Protein AF-A0AAW9IBI7-F1 (afdb_monomer)

Foldseek 3Di:
DVVVVVVVVVVVVVVVVVVVVDDDDDADPCLLQVLVDDDDPQVVQKDKDKDFDADDDPVDPGHFRCWIKIWIQRNPVRDIDIGTDHQQPWFAFPVGDIDGLRCLCVVPHPSRSSNRVNND

Sequence (120 aa):
TSLLLLIILSGGIYTYYLSNKVSRVDVDRNEVTDTGKEAPKEADDVITIALFGSDYSEFYDVSSAAATMILSIDTKNNKIKLCSLMRDIYLDLPDGGKMNLNYTILDGGPSSILKAINYN

Nearest PDB structures (foldseek):
  3pe5-assembly2_B  TM=8.785E-01  e=3.143E-05  [Clostridium] leptum DSM 753
  4de9-assembly1_A  TM=7.883E-01  e=1.780E-03  Bacillus subtilis
  6uf5-assembly1_A  TM=8.004E-01  e=2.440E-03  Bacillus subtilis subsp. subtilis str. 168
  3mej-assembly1_A  TM=7.841E-01  e=5.202E-03  Bacillus subtilis
  3nro-assembly3_A  TM=8.430E-01  e=1.041E-02  Listeria monocytogenes

Structure (mmCIF, N/CA/C/O backbone):
data_AF-A0AAW9IBI7-F1
#
_entry.id   AF-A0AAW9IBI7-F1
#
loop_
_atom_site.group_PDB
_atom_site.id
_atom_site.type_symbol
_atom_site.label_atom_id
_atom_site.label_alt_id
_atom_site.label_comp_id
_atom_site.label_asym_id
_atom_site.label_entity_id
_atom_site.label_seq_id
_atom_site.pdbx_PDB_ins_code
_atom_site.Cartn_x
_atom_site.Cartn_y
_atom_site.Cartn_z
_atom_site.occupancy
_atom_site.B_iso_or_equiv
_atom_site.auth_seq_id
_atom_site.auth_comp_id
_atom_site.auth_asym_id
_atom_site.auth_atom_id
_atom_site.pdbx_PDB_model_num
ATOM 1 N N . THR A 1 1 ? -26.436 25.036 21.986 1.00 73.00 1 THR A N 1
ATOM 2 C CA . THR A 1 1 ? -26.648 24.560 20.599 1.00 73.00 1 THR A CA 1
ATOM 3 C C . THR A 1 1 ? -25.812 25.329 19.584 1.00 73.00 1 THR A C 1
ATOM 5 O O . THR A 1 1 ? -25.046 24.674 18.893 1.00 73.00 1 THR A O 1
ATOM 8 N N . SER A 1 2 ? -25.830 26.670 19.530 1.00 84.31 2 SER A N 1
ATOM 9 C CA . SER A 1 2 ? -25.031 27.433 18.540 1.00 84.31 2 SER A CA 1
ATOM 10 C C . SER A 1 2 ? -23.505 27.265 18.645 1.00 84.31 2 SER A C 1
ATOM 12 O O . SER A 1 2 ? -22.839 27.188 17.620 1.00 84.31 2 SER A O 1
ATOM 14 N N . LEU A 1 3 ? -22.942 27.142 19.856 1.00 88.06 3 LEU A N 1
ATOM 15 C CA . LEU A 1 3 ? -21.495 26.922 20.035 1.00 88.06 3 LEU A CA 1
ATOM 16 C C . LEU A 1 3 ? -21.040 25.549 19.508 1.00 88.06 3 LEU A C 1
ATOM 18 O O . LEU A 1 3 ? -19.998 25.441 18.873 1.00 88.06 3 LEU A O 1
ATOM 22 N N . LEU A 1 4 ? -21.853 24.510 19.727 1.00 89.38 4 LEU A N 1
ATOM 23 C CA . LEU A 1 4 ? -21.589 23.160 19.224 1.00 89.38 4 LEU A CA 1
ATOM 24 C C . LEU A 1 4 ? -21.602 23.140 17.688 1.00 89.38 4 LEU A C 1
ATOM 26 O O . LEU A 1 4 ? -20.740 22.530 17.064 1.00 89.38 4 LEU A O 1
ATOM 30 N N . LEU A 1 5 ? -22.548 23.868 17.087 1.00 89.94 5 LEU A N 1
ATOM 31 C CA . LEU A 1 5 ? -22.668 23.995 15.638 1.00 89.94 5 LEU A CA 1
ATOM 32 C C . LEU A 1 5 ? -21.440 24.680 15.020 1.00 89.94 5 LEU A C 1
ATOM 34 O O . LEU A 1 5 ? -20.949 24.227 13.992 1.00 89.94 5 LEU A O 1
ATOM 38 N N . LEU A 1 6 ? -20.912 25.722 15.672 1.00 91.19 6 LEU A N 1
ATOM 39 C CA . LEU A 1 6 ? -19.695 26.418 15.240 1.00 9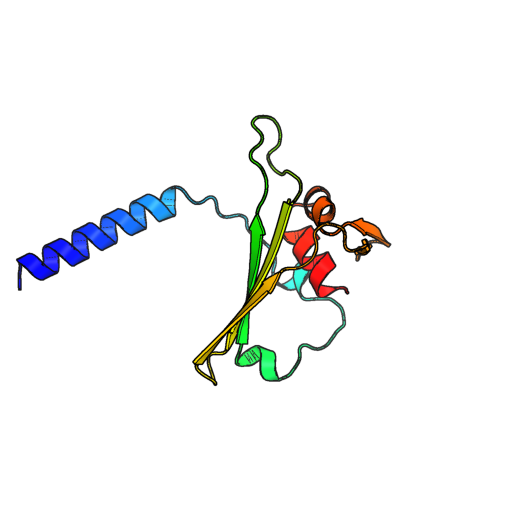1.19 6 LEU A CA 1
ATOM 40 C C . LEU A 1 6 ? -18.452 25.519 15.281 1.00 91.19 6 LEU A C 1
ATOM 42 O O . LEU A 1 6 ? -17.633 25.596 14.371 1.00 91.19 6 LEU A O 1
ATOM 46 N N . ILE A 1 7 ? -18.326 24.650 16.291 1.00 92.50 7 ILE A N 1
ATOM 47 C CA . ILE A 1 7 ? -17.207 23.697 16.403 1.00 92.50 7 ILE A CA 1
ATOM 48 C C . ILE A 1 7 ? -17.268 22.640 15.291 1.00 92.50 7 ILE A C 1
ATOM 50 O O . ILE A 1 7 ? -16.249 22.302 14.694 1.00 92.50 7 ILE A O 1
ATOM 54 N N . ILE A 1 8 ? -18.463 22.132 14.978 1.00 93.31 8 ILE A N 1
ATOM 55 C CA . ILE A 1 8 ? -18.642 21.165 13.885 1.00 93.31 8 ILE A CA 1
ATOM 56 C C . ILE A 1 8 ? -18.334 21.826 12.536 1.00 93.31 8 ILE A C 1
ATOM 58 O O . ILE A 1 8 ? -17.645 21.234 11.707 1.00 93.31 8 ILE A O 1
ATOM 62 N N . LEU A 1 9 ? -18.790 23.066 12.326 1.00 93.12 9 LEU A N 1
ATOM 63 C CA . LEU A 1 9 ? -18.512 23.818 11.101 1.00 93.12 9 LEU A CA 1
ATOM 64 C C . LEU A 1 9 ? -17.018 24.095 10.922 1.00 93.12 9 LEU A C 1
ATOM 66 O O . LEU A 1 9 ? -16.488 23.880 9.834 1.00 93.12 9 LEU A O 1
ATOM 70 N N . SER A 1 10 ? -16.329 24.543 11.976 1.00 90.69 10 SER A N 1
ATOM 71 C CA . SER A 1 10 ? -14.891 24.810 11.908 1.00 90.69 10 SER A CA 1
ATOM 72 C C . SER A 1 10 ? -14.088 23.529 11.671 1.00 90.69 10 SER A C 1
ATOM 74 O O . SER A 1 10 ? -13.176 23.535 10.845 1.00 90.69 10 SER A O 1
ATOM 76 N N . GLY A 1 11 ? -14.473 22.412 12.299 1.00 92.75 11 GLY A N 1
ATOM 77 C CA . GLY A 1 11 ? -13.897 21.093 12.027 1.00 92.75 11 GLY A CA 1
ATOM 78 C C . GLY A 1 11 ? -14.134 20.622 10.586 1.00 92.75 11 GLY A C 1
ATOM 79 O O . GLY A 1 11 ? -13.209 20.145 9.926 1.00 92.75 11 GLY A O 1
ATOM 80 N N . GLY A 1 12 ? -15.344 20.814 10.055 1.00 92.38 12 GLY A N 1
ATOM 81 C CA . GLY A 1 12 ? -15.680 20.501 8.663 1.00 92.38 12 GLY A CA 1
ATOM 82 C C . GLY A 1 12 ? -14.868 21.324 7.659 1.00 92.38 12 GLY A C 1
ATOM 83 O O . GLY A 1 12 ? -14.294 20.774 6.722 1.00 92.38 12 GLY A O 1
ATOM 84 N N . ILE A 1 13 ? -14.736 22.634 7.887 1.00 92.50 13 ILE A N 1
ATOM 8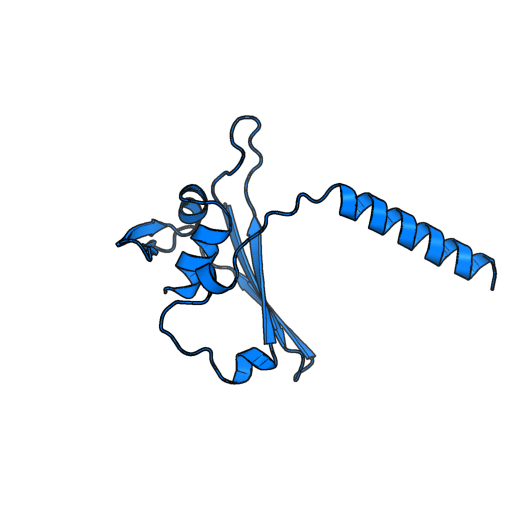5 C CA . ILE A 1 13 ? -13.913 23.515 7.044 1.00 92.50 13 ILE A CA 1
ATOM 86 C C . ILE A 1 13 ? -12.438 23.098 7.100 1.00 92.50 13 ILE A C 1
ATOM 88 O O . ILE A 1 13 ? -11.775 23.029 6.065 1.00 92.50 13 ILE A O 1
ATOM 92 N N . TYR A 1 14 ? -11.922 22.792 8.292 1.00 93.25 14 TYR A N 1
ATOM 93 C CA . TYR A 1 14 ? -10.529 22.391 8.474 1.00 93.25 14 TYR A CA 1
ATOM 94 C C . TYR A 1 14 ? -10.203 21.070 7.761 1.00 93.25 14 TYR A C 1
ATOM 96 O O . TYR A 1 14 ? -9.197 20.971 7.059 1.00 93.25 14 TYR A O 1
ATOM 104 N N . THR A 1 15 ? -11.078 20.070 7.885 1.00 91.94 15 THR A N 1
ATOM 105 C CA . THR A 1 15 ? -10.916 18.776 7.200 1.00 91.94 15 THR A CA 1
ATOM 106 C C . THR A 1 15 ? -11.029 18.906 5.681 1.00 91.94 15 THR A C 1
ATOM 108 O O . THR A 1 15 ? -10.220 18.318 4.963 1.00 91.94 15 THR A O 1
ATOM 111 N N . TYR A 1 16 ? -11.954 19.729 5.179 1.00 91.38 16 TYR A N 1
ATOM 112 C CA . TYR A 1 16 ? -12.055 20.042 3.751 1.00 91.38 16 TYR A CA 1
ATOM 113 C C . TYR A 1 16 ? -10.779 20.709 3.218 1.00 91.38 16 TYR A C 1
ATOM 115 O O . TYR A 1 16 ? -10.232 20.289 2.198 1.00 91.38 16 TYR A O 1
ATOM 123 N N . TYR A 1 17 ? -10.253 21.702 3.942 1.00 91.94 17 TYR A N 1
ATOM 124 C CA . TYR A 1 17 ? -8.997 22.364 3.591 1.00 91.94 17 TYR A CA 1
ATOM 125 C C . TYR A 1 17 ? -7.822 21.379 3.521 1.00 91.94 17 TYR A C 1
ATOM 127 O O . TYR A 1 17 ? -7.017 21.451 2.592 1.00 91.94 17 TYR A O 1
ATOM 135 N N . LEU A 1 18 ? -7.737 20.433 4.462 1.00 89.50 18 LEU A N 1
ATOM 136 C CA . LEU A 1 18 ? -6.700 19.402 4.446 1.00 89.50 18 LEU A CA 1
ATOM 137 C C . LEU A 1 18 ? -6.881 18.425 3.273 1.00 89.50 18 LEU A C 1
ATOM 139 O O . LEU A 1 18 ? -5.902 18.078 2.619 1.00 89.50 18 LEU A O 1
ATOM 143 N N . SER A 1 19 ? -8.120 18.032 2.955 1.00 87.88 19 SER A N 1
ATOM 144 C CA . SER A 1 19 ? -8.416 17.138 1.826 1.00 87.88 19 SER A CA 1
ATOM 145 C C . SER A 1 19 ? -8.000 17.729 0.478 1.00 87.88 19 SER A C 1
ATOM 147 O O . SER A 1 19 ? -7.536 16.996 -0.392 1.00 87.88 19 SER A O 1
ATOM 149 N N . ASN A 1 20 ? -8.092 19.052 0.319 1.00 88.94 20 ASN A N 1
ATOM 150 C CA . ASN A 1 20 ? -7.649 19.738 -0.897 1.00 88.94 20 ASN A CA 1
ATOM 151 C C . ASN A 1 20 ? -6.124 19.730 -1.091 1.00 88.94 20 ASN A C 1
ATOM 153 O O . ASN A 1 20 ? -5.663 19.984 -2.198 1.00 88.94 20 ASN A O 1
ATOM 157 N N . LYS A 1 21 ? -5.336 19.441 -0.047 1.00 86.88 21 LYS A N 1
ATOM 158 C CA . LYS A 1 21 ? -3.875 19.282 -0.158 1.00 86.88 21 LYS A CA 1
ATOM 159 C C . LYS A 1 21 ? -3.447 17.869 -0.546 1.00 86.88 21 LYS A C 1
ATOM 161 O O . LYS A 1 21 ? -2.270 17.650 -0.813 1.00 86.88 21 LYS A O 1
ATOM 166 N N . VAL A 1 22 ? -4.372 16.911 -0.537 1.00 85.19 22 VAL A N 1
ATOM 167 C CA . VAL A 1 22 ? -4.082 15.518 -0.877 1.00 85.19 22 VAL A CA 1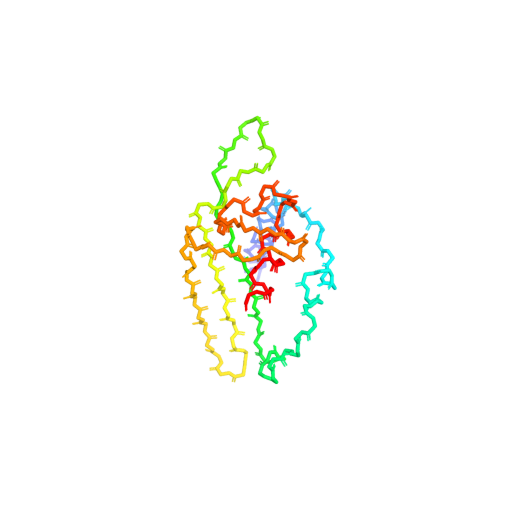
ATOM 168 C C . VAL A 1 22 ? -4.289 15.324 -2.374 1.00 85.19 22 VAL A C 1
ATOM 170 O O . VAL A 1 22 ? -5.419 15.358 -2.865 1.00 85.19 22 VAL A O 1
ATOM 173 N N . SER A 1 23 ? -3.193 15.088 -3.093 1.00 83.88 23 SER A N 1
ATOM 174 C CA . SER A 1 23 ? -3.239 14.653 -4.488 1.00 83.88 23 SER A CA 1
ATOM 175 C C . SER A 1 23 ? -3.871 13.268 -4.577 1.00 83.88 23 SER A C 1
ATOM 177 O O . SER A 1 23 ? -3.493 12.350 -3.848 1.00 83.88 23 SER A O 1
ATOM 179 N N . ARG A 1 24 ? -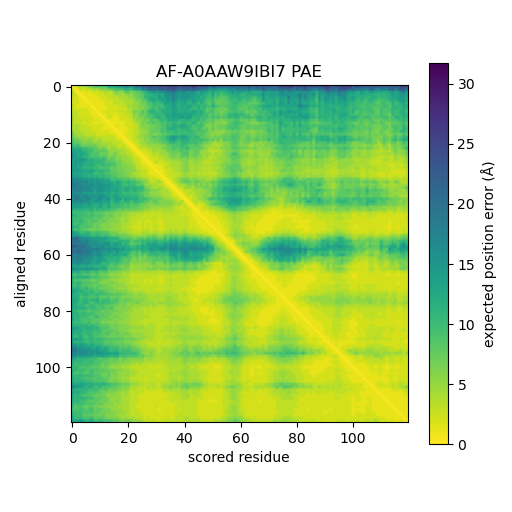4.849 13.115 -5.470 1.00 83.88 24 ARG A N 1
ATOM 180 C CA . ARG A 1 24 ? -5.476 11.826 -5.764 1.00 83.88 24 ARG A CA 1
ATOM 181 C C . ARG A 1 24 ? -4.901 11.299 -7.066 1.00 83.88 24 ARG A C 1
ATOM 183 O O . ARG A 1 24 ? -4.933 11.999 -8.073 1.00 83.88 24 ARG A O 1
ATOM 190 N N . VAL A 1 25 ? -4.390 10.078 -7.018 1.00 83.25 25 VAL A N 1
ATOM 191 C CA . VAL A 1 25 ? -3.972 9.324 -8.198 1.00 83.25 25 VAL A CA 1
ATOM 192 C C . VAL A 1 25 ? -5.071 8.312 -8.483 1.00 83.25 25 VAL A C 1
ATOM 194 O O . VAL A 1 25 ? -5.519 7.623 -7.564 1.00 83.25 25 VAL A O 1
ATOM 197 N N . ASP A 1 26 ? -5.533 8.269 -9.727 1.00 86.25 26 ASP A N 1
ATOM 198 C CA . ASP A 1 26 ? -6.499 7.267 -10.162 1.00 86.25 26 ASP A CA 1
ATOM 199 C C . ASP A 1 26 ? -5.773 5.937 -10.391 1.00 86.25 26 ASP A C 1
ATOM 201 O O . ASP A 1 26 ? -4.711 5.902 -11.015 1.00 86.25 26 ASP A O 1
ATOM 205 N N . VAL A 1 27 ? -6.308 4.861 -9.822 1.00 85.75 27 VAL A N 1
ATOM 206 C CA . VAL A 1 27 ? -5.779 3.502 -9.974 1.00 85.75 27 VAL A CA 1
ATOM 207 C C . VAL A 1 27 ? -6.939 2.624 -10.408 1.00 85.75 27 VAL A C 1
ATOM 209 O O . VAL A 1 27 ? -7.924 2.501 -9.670 1.00 85.75 27 VAL A O 1
ATOM 212 N N . ASP A 1 28 ? -6.815 2.001 -11.580 1.00 90.12 28 ASP A N 1
ATOM 213 C CA . ASP A 1 28 ? -7.796 1.027 -12.043 1.00 90.12 28 ASP A CA 1
ATOM 214 C C . ASP A 1 28 ? -7.760 -0.190 -11.115 1.00 90.12 28 ASP A C 1
ATOM 216 O O . ASP A 1 28 ? -6.774 -0.925 -11.021 1.00 90.12 28 ASP A O 1
ATOM 220 N N . ARG A 1 29 ? -8.861 -0.390 -10.386 1.00 86.62 29 ARG A N 1
ATOM 221 C CA . ARG A 1 29 ? -8.979 -1.488 -9.428 1.00 86.62 29 ARG A CA 1
ATOM 222 C C . ARG A 1 29 ? -8.893 -2.843 -10.108 1.00 86.62 29 ARG A C 1
ATOM 224 O O . ARG A 1 29 ? -8.281 -3.738 -9.540 1.00 86.62 29 ARG A O 1
ATOM 231 N N . ASN A 1 30 ? -9.474 -2.989 -11.296 1.00 88.44 30 ASN A N 1
ATOM 232 C CA . ASN A 1 30 ? -9.489 -4.276 -11.983 1.00 88.44 30 ASN A CA 1
ATOM 233 C C . ASN A 1 30 ? -8.065 -4.691 -12.351 1.00 88.44 30 ASN A C 1
ATOM 235 O O . ASN A 1 30 ? -7.685 -5.836 -12.143 1.00 88.44 30 ASN A O 1
ATOM 239 N N . GLU A 1 31 ? -7.260 -3.725 -12.787 1.00 87.75 31 GLU A N 1
ATOM 240 C CA . GLU A 1 31 ? -5.864 -3.919 -13.168 1.00 87.75 31 GLU A CA 1
ATOM 241 C C . GLU A 1 31 ? -4.984 -4.425 -12.011 1.00 87.75 31 GLU A C 1
ATOM 243 O O . GLU A 1 31 ? -4.032 -5.169 -12.236 1.00 87.75 31 GLU A O 1
ATOM 248 N N . VAL A 1 32 ? -5.283 -4.026 -10.768 1.00 88.88 32 VAL A N 1
ATOM 249 C CA . VAL A 1 32 ? -4.508 -4.441 -9.586 1.00 88.88 32 VAL A CA 1
ATOM 250 C C . VAL A 1 32 ? -5.044 -5.707 -8.923 1.00 88.88 32 VAL A C 1
ATOM 252 O O . VAL A 1 32 ? -4.297 -6.368 -8.203 1.00 88.88 32 VAL A O 1
ATOM 255 N N . THR A 1 33 ? -6.321 -6.049 -9.120 1.00 87.38 33 THR A N 1
ATOM 256 C CA . THR A 1 33 ? -6.951 -7.226 -8.497 1.00 87.38 33 THR A CA 1
ATOM 257 C C . THR A 1 33 ? -7.019 -8.450 -9.403 1.00 87.38 33 THR A C 1
ATOM 259 O O . THR A 1 33 ? -7.128 -9.564 -8.889 1.00 87.38 33 THR A O 1
ATOM 262 N N . ASP A 1 34 ? -6.959 -8.274 -10.726 1.00 85.19 34 ASP A N 1
ATOM 263 C CA . ASP A 1 34 ? -7.024 -9.372 -11.694 1.00 85.19 34 ASP A CA 1
ATOM 264 C C . ASP A 1 34 ? -5.697 -10.138 -11.756 1.00 85.19 34 ASP A C 1
ATOM 266 O O . ASP A 1 34 ? -4.832 -9.919 -12.598 1.00 85.19 34 ASP A O 1
ATOM 270 N N . THR A 1 35 ? -5.517 -11.027 -10.784 1.00 81.69 35 THR A N 1
ATOM 271 C CA . THR A 1 35 ? -4.316 -11.860 -10.627 1.00 81.69 35 THR A CA 1
ATOM 272 C C . THR A 1 35 ? -4.553 -13.315 -11.029 1.00 81.69 35 THR A C 1
ATOM 274 O O . THR A 1 35 ? -3.683 -14.163 -10.837 1.00 81.69 35 THR A O 1
ATOM 277 N N . GLY A 1 36 ? -5.750 -13.641 -11.531 1.00 82.06 36 GLY A N 1
ATOM 278 C CA . GLY A 1 36 ? -6.182 -15.021 -11.772 1.00 82.06 36 GLY A CA 1
ATOM 279 C C . GLY A 1 36 ? -6.399 -15.857 -10.499 1.00 82.06 36 GLY A C 1
ATOM 280 O O . GLY A 1 36 ? -6.670 -17.054 -10.599 1.00 82.06 36 GLY A O 1
ATOM 281 N N . LYS A 1 37 ? -6.289 -15.254 -9.305 1.00 81.81 37 LYS A N 1
ATOM 282 C CA . LYS A 1 37 ? -6.567 -15.887 -8.008 1.00 81.81 37 LYS A CA 1
ATOM 283 C C . LYS A 1 37 ? -7.942 -15.451 -7.499 1.00 81.81 37 LYS A C 1
ATOM 285 O O . LYS A 1 37 ? -8.274 -14.268 -7.532 1.00 81.81 37 LYS A O 1
ATOM 290 N N . GLU A 1 38 ? -8.729 -16.393 -6.984 1.00 84.00 38 GLU A N 1
ATOM 291 C CA . GLU A 1 38 ? -9.970 -16.051 -6.284 1.00 84.00 38 GLU A CA 1
ATOM 292 C C . GLU A 1 38 ? -9.656 -15.418 -4.923 1.00 84.00 38 GLU A C 1
ATOM 294 O O . GLU A 1 38 ? -8.839 -15.931 -4.152 1.00 84.00 38 GLU A O 1
ATOM 299 N N . ALA A 1 39 ? -10.328 -14.308 -4.615 1.00 83.69 39 ALA A N 1
ATOM 300 C CA . ALA A 1 39 ? -10.233 -13.689 -3.303 1.00 83.69 39 ALA A CA 1
ATOM 301 C C . ALA A 1 39 ? -10.828 -14.618 -2.223 1.00 83.69 39 ALA A C 1
ATOM 303 O O . ALA A 1 39 ? -11.817 -15.317 -2.470 1.00 83.69 39 ALA A O 1
ATOM 304 N N . PRO A 1 40 ? -10.267 -14.633 -1.001 1.00 84.62 40 PRO A N 1
ATOM 305 C CA . PRO A 1 40 ? -10.840 -15.404 0.093 1.00 84.62 40 PRO A CA 1
ATOM 306 C C . PRO A 1 40 ? -12.245 -14.892 0.430 1.00 84.62 40 PRO A C 1
ATOM 308 O O . PRO A 1 40 ? -12.491 -13.691 0.409 1.00 84.62 40 PRO A O 1
ATOM 311 N N . LYS A 1 41 ? -13.156 -15.790 0.829 1.00 82.88 41 LYS A N 1
ATOM 312 C CA . LYS A 1 41 ? -14.550 -15.440 1.187 1.00 82.88 41 LYS A CA 1
ATOM 313 C C . LYS A 1 41 ? -14.669 -14.368 2.274 1.00 82.88 41 LYS A C 1
ATOM 315 O O . LYS A 1 41 ? -15.680 -13.690 2.367 1.00 82.88 41 LYS A O 1
ATOM 320 N N . GLU A 1 42 ? -13.656 -14.251 3.125 1.00 82.50 42 GLU A N 1
ATOM 321 C CA . GLU A 1 42 ? -13.601 -13.260 4.202 1.00 82.50 42 GLU A CA 1
ATOM 322 C C . GLU A 1 42 ? -13.287 -11.843 3.692 1.00 82.50 42 GLU A C 1
ATOM 324 O O . GLU A 1 42 ? -13.444 -10.887 4.445 1.00 82.50 42 GLU A O 1
ATOM 329 N N . ALA A 1 43 ? -12.864 -11.688 2.431 1.00 82.88 43 ALA A N 1
ATOM 330 C CA . ALA A 1 43 ? -12.523 -10.394 1.842 1.00 82.88 43 ALA A CA 1
ATOM 331 C C . ALA A 1 43 ? -13.713 -9.422 1.813 1.00 82.88 43 ALA A C 1
ATOM 333 O O . ALA A 1 43 ? -13.508 -8.221 1.963 1.00 82.88 43 ALA A O 1
ATOM 334 N N . ASP A 1 44 ? -14.945 -9.927 1.703 1.00 88.56 44 ASP A N 1
ATOM 335 C CA . ASP A 1 44 ? -16.153 -9.090 1.691 1.00 88.56 44 ASP A CA 1
ATOM 336 C C . ASP A 1 44 ? -16.388 -8.374 3.035 1.00 88.56 44 ASP A C 1
ATOM 338 O O . ASP A 1 44 ? -16.937 -7.274 3.075 1.00 88.56 44 ASP A O 1
ATOM 342 N N . ASP A 1 45 ? -15.932 -8.978 4.138 1.00 94.38 45 ASP A N 1
ATOM 343 C CA . ASP A 1 45 ? -16.077 -8.450 5.499 1.00 94.38 45 ASP A CA 1
ATOM 344 C C . ASP A 1 45 ? -14.870 -7.575 5.924 1.00 94.38 45 ASP A C 1
ATOM 346 O O . ASP A 1 45 ? -14.889 -6.947 6.995 1.00 94.38 45 ASP A O 1
ATOM 350 N N . VAL A 1 46 ? -13.803 -7.530 5.111 1.00 94.69 46 VAL A N 1
ATOM 351 C CA . VAL A 1 46 ? -12.508 -6.932 5.466 1.00 94.69 46 VAL A CA 1
ATOM 352 C C . VAL A 1 46 ? -12.076 -5.880 4.447 1.00 94.69 46 VAL A C 1
ATOM 354 O O . VAL A 1 46 ? -11.714 -6.175 3.312 1.00 94.69 46 VAL A O 1
ATOM 357 N N . ILE A 1 47 ? -11.987 -4.628 4.894 1.00 94.75 47 ILE A N 1
ATOM 358 C CA . ILE A 1 47 ? -11.425 -3.546 4.083 1.00 94.75 47 ILE A CA 1
ATOM 359 C C . ILE A 1 47 ? -9.900 -3.612 4.184 1.00 94.75 47 ILE A C 1
ATOM 361 O O . ILE A 1 47 ? -9.344 -3.444 5.271 1.00 94.75 47 ILE A O 1
ATOM 365 N N . THR A 1 48 ? -9.225 -3.821 3.055 1.00 93.88 48 THR A N 1
ATOM 366 C CA . THR A 1 48 ? -7.757 -3.849 2.977 1.00 93.88 48 THR A CA 1
ATOM 367 C C . THR A 1 48 ? -7.231 -2.588 2.299 1.00 93.88 48 THR A C 1
ATOM 369 O O . THR A 1 48 ? -7.681 -2.219 1.217 1.00 93.88 48 THR A O 1
ATOM 372 N N . ILE A 1 49 ? -6.283 -1.913 2.947 1.00 95.06 49 ILE A N 1
ATOM 373 C CA . ILE A 1 49 ? -5.679 -0.657 2.498 1.00 95.06 49 ILE A CA 1
ATOM 374 C C . ILE A 1 49 ? -4.161 -0.829 2.504 1.00 95.06 49 ILE A C 1
ATOM 376 O O . ILE A 1 49 ? -3.573 -1.122 3.545 1.00 95.06 49 ILE A O 1
ATOM 380 N N . ALA A 1 50 ? -3.519 -0.612 1.358 1.00 94.88 50 ALA A N 1
ATOM 381 C CA . ALA A 1 50 ? -2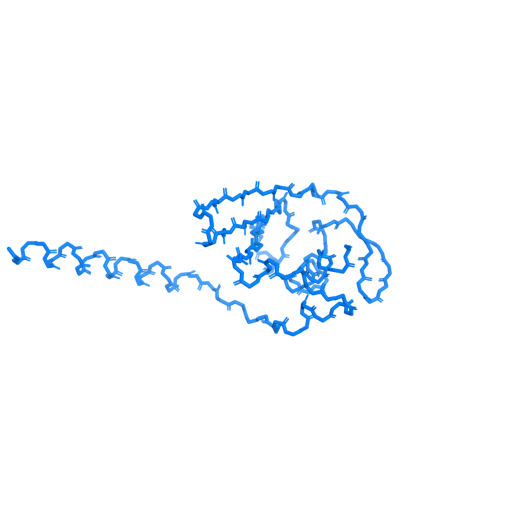.067 -0.524 1.291 1.00 94.88 50 ALA A CA 1
ATOM 382 C C . ALA A 1 50 ? -1.606 0.900 1.630 1.00 94.88 50 ALA A C 1
ATOM 384 O O . ALA A 1 50 ? -2.152 1.885 1.131 1.00 94.88 50 ALA A O 1
ATOM 385 N N . LEU A 1 51 ? -0.599 0.996 2.492 1.00 95.38 51 LEU A N 1
ATOM 386 C CA . LEU A 1 51 ? 0.020 2.236 2.937 1.00 95.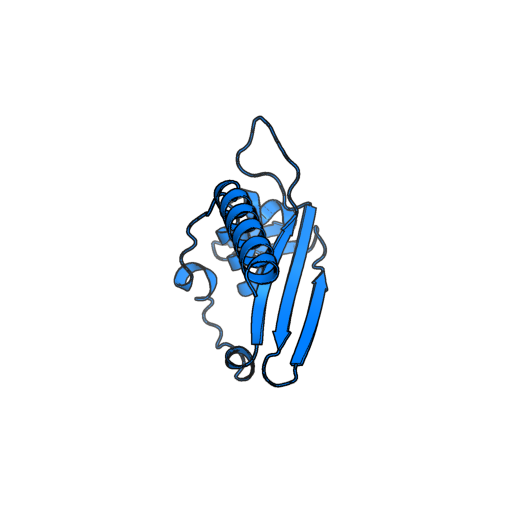38 51 LEU A CA 1
ATOM 387 C C . LEU A 1 51 ? 1.476 2.235 2.475 1.00 95.38 51 LEU A C 1
ATOM 389 O O . LEU A 1 51 ? 2.260 1.379 2.891 1.00 95.38 51 LEU A O 1
ATOM 393 N N . PHE A 1 52 ? 1.834 3.208 1.640 1.00 93.38 52 PHE A N 1
ATOM 394 C CA . PHE A 1 52 ? 3.187 3.370 1.114 1.00 93.38 52 PHE A CA 1
ATOM 395 C C . PHE A 1 52 ? 3.813 4.649 1.673 1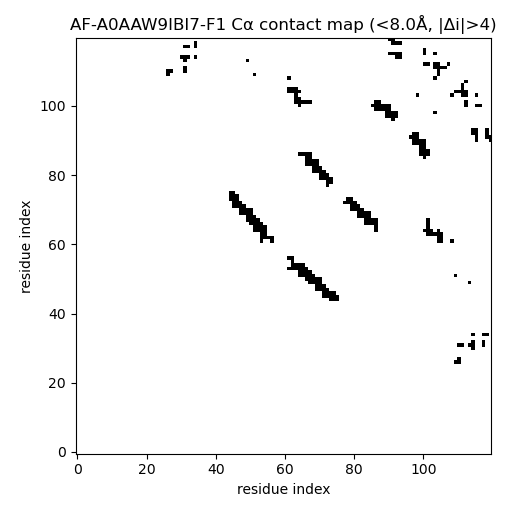.00 93.38 52 PHE A C 1
ATOM 397 O O . PHE A 1 52 ? 3.283 5.744 1.494 1.00 93.38 52 PHE A O 1
ATOM 404 N N . GLY A 1 53 ? 4.937 4.501 2.367 1.00 92.06 53 GLY A N 1
ATOM 405 C CA . GLY A 1 53 ? 5.808 5.591 2.787 1.00 92.06 53 GLY A CA 1
ATOM 406 C C . GLY A 1 53 ? 6.960 5.721 1.801 1.00 92.06 53 GLY A C 1
ATOM 407 O O . GLY A 1 53 ? 7.746 4.787 1.647 1.00 92.06 53 GLY A O 1
ATOM 408 N N . SER A 1 54 ? 7.046 6.865 1.136 1.00 86.62 54 SER A N 1
ATOM 409 C CA . SER A 1 54 ? 8.044 7.188 0.118 1.00 86.62 54 SER A CA 1
ATOM 410 C C . SER A 1 54 ? 8.756 8.480 0.520 1.00 86.62 54 SER A C 1
ATOM 412 O O . SER A 1 54 ? 8.146 9.359 1.136 1.00 86.62 54 SER A O 1
ATOM 414 N N . ASP A 1 55 ? 10.051 8.571 0.222 1.00 83.25 55 ASP A N 1
ATOM 415 C CA . ASP A 1 55 ? 10.838 9.762 0.531 1.00 83.25 55 ASP A CA 1
ATOM 416 C C . ASP A 1 55 ? 10.544 10.867 -0.484 1.00 83.25 55 ASP A C 1
ATOM 418 O O . ASP A 1 55 ? 10.418 10.623 -1.687 1.00 83.25 55 ASP A O 1
ATOM 422 N N . TYR A 1 56 ? 10.453 12.104 -0.006 1.00 78.81 56 TYR A N 1
ATOM 423 C CA . TYR A 1 56 ? 10.250 13.253 -0.879 1.00 78.81 56 TYR A CA 1
ATOM 424 C C . TYR A 1 56 ? 11.454 13.460 -1.806 1.00 78.81 56 TYR A C 1
ATOM 426 O O . TYR A 1 56 ? 12.606 13.419 -1.367 1.00 78.81 56 TYR A O 1
ATOM 434 N N . SER A 1 57 ? 11.183 13.750 -3.078 1.00 74.69 57 SER A N 1
ATOM 435 C CA . SER A 1 57 ? 12.186 14.221 -4.025 1.00 74.69 57 SER A CA 1
ATOM 436 C C . SER A 1 57 ? 11.664 15.434 -4.782 1.00 74.69 57 SER A C 1
ATOM 438 O O . SER A 1 57 ? 10.541 15.426 -5.269 1.00 74.69 57 SER A O 1
ATOM 440 N N . GLU A 1 58 ? 12.496 16.466 -4.917 1.00 74.38 58 GLU A N 1
ATOM 441 C CA . GLU A 1 58 ? 12.178 17.645 -5.736 1.00 74.38 58 GLU A CA 1
ATOM 442 C C . GLU A 1 58 ? 12.247 17.355 -7.242 1.00 74.38 58 GLU A C 1
ATOM 444 O O . GLU A 1 58 ? 11.707 18.115 -8.040 1.00 74.38 58 GLU A O 1
ATOM 449 N N . PHE A 1 59 ? 12.929 16.274 -7.633 1.00 74.12 59 PHE A N 1
ATOM 450 C CA . PHE A 1 59 ? 13.234 15.958 -9.032 1.00 74.12 59 PHE A CA 1
ATOM 451 C C . PHE A 1 59 ? 12.421 14.790 -9.592 1.00 74.12 59 PHE A C 1
ATOM 453 O O . PHE A 1 59 ? 12.383 14.614 -10.808 1.00 74.12 59 PHE A O 1
ATOM 460 N N . TYR A 1 60 ? 11.802 13.984 -8.727 1.00 73.62 60 TYR A N 1
ATOM 461 C CA . TYR A 1 60 ? 11.080 12.779 -9.122 1.00 73.62 60 TYR A CA 1
ATOM 462 C C . TYR A 1 60 ? 9.680 12.778 -8.517 1.00 73.62 60 TYR A C 1
ATOM 464 O O . TYR A 1 60 ? 9.532 12.890 -7.302 1.00 73.62 60 TYR A O 1
ATOM 472 N N . ASP A 1 61 ? 8.671 12.573 -9.365 1.00 72.19 61 ASP A N 1
ATOM 473 C CA . ASP A 1 61 ? 7.268 12.463 -8.942 1.00 72.19 61 ASP A CA 1
ATOM 474 C C . ASP A 1 61 ? 7.010 11.218 -8.079 1.00 72.19 61 ASP A C 1
ATOM 476 O O . ASP A 1 61 ? 6.090 11.192 -7.261 1.00 72.19 61 ASP A O 1
ATOM 480 N N . VAL A 1 62 ? 7.832 10.179 -8.254 1.00 79.00 62 VAL A N 1
ATOM 481 C CA . VAL A 1 62 ? 7.768 8.924 -7.502 1.00 79.00 62 VAL A CA 1
ATOM 482 C C . VAL A 1 62 ? 9.176 8.524 -7.077 1.00 79.00 62 VAL A C 1
ATOM 484 O O . VAL A 1 62 ? 10.093 8.475 -7.896 1.00 79.00 62 VAL A O 1
ATOM 487 N N . SER A 1 63 ? 9.344 8.206 -5.794 1.00 85.62 63 SER A N 1
ATOM 488 C CA . SER A 1 63 ? 10.567 7.610 -5.253 1.00 85.62 63 SER A CA 1
ATOM 489 C C . SER A 1 63 ? 10.279 6.218 -4.682 1.00 85.62 63 SER A C 1
ATOM 491 O O . SER A 1 63 ? 9.124 5.813 -4.544 1.00 85.62 63 SER A O 1
ATOM 493 N N . SER A 1 64 ? 11.332 5.468 -4.345 1.00 85.88 64 SER A N 1
ATOM 494 C CA . SER A 1 64 ? 11.205 4.138 -3.734 1.00 85.88 64 SER A CA 1
ATOM 495 C C . SER A 1 64 ? 10.316 4.175 -2.481 1.00 85.88 64 SER A C 1
ATOM 497 O O . SER A 1 64 ? 10.457 5.051 -1.625 1.00 85.88 64 SER A O 1
ATOM 499 N N . ALA A 1 65 ? 9.462 3.164 -2.315 1.00 90.31 65 ALA A N 1
ATOM 500 C CA . ALA A 1 65 ? 8.617 3.010 -1.134 1.00 90.31 65 ALA A CA 1
ATOM 501 C C . ALA A 1 65 ? 9.441 2.436 0.034 1.00 90.31 65 ALA A C 1
ATOM 503 O O . ALA A 1 65 ? 9.575 1.222 0.190 1.00 90.31 65 ALA A O 1
ATOM 504 N N . ALA A 1 66 ? 10.036 3.311 0.847 1.00 88.69 66 ALA A N 1
ATOM 505 C CA . ALA A 1 66 ? 10.863 2.941 1.995 1.00 88.69 66 ALA A CA 1
ATOM 506 C C . ALA A 1 66 ? 10.090 2.163 3.076 1.00 88.69 66 ALA A C 1
ATOM 508 O O . ALA A 1 66 ? 10.676 1.322 3.761 1.00 88.69 66 ALA A O 1
ATOM 509 N N . ALA A 1 67 ? 8.784 2.411 3.206 1.00 93.75 67 ALA A N 1
ATOM 510 C CA . ALA A 1 67 ? 7.895 1.681 4.099 1.00 93.75 67 ALA A CA 1
ATOM 511 C C . ALA A 1 67 ? 6.660 1.189 3.341 1.00 93.75 67 ALA A C 1
ATOM 513 O O . ALA A 1 67 ? 6.025 1.952 2.621 1.00 93.75 67 ALA A O 1
ATOM 514 N N . THR A 1 68 ? 6.293 -0.076 3.534 1.00 96.75 68 THR A N 1
ATOM 515 C CA . THR A 1 68 ? 5.060 -0.647 2.984 1.00 96.75 68 THR A CA 1
ATOM 516 C C . THR A 1 68 ? 4.309 -1.373 4.087 1.00 96.75 68 THR A C 1
ATOM 518 O O . THR A 1 68 ? 4.886 -2.203 4.791 1.00 96.75 68 THR A O 1
ATOM 521 N N . MET A 1 69 ? 3.028 -1.056 4.259 1.00 97.62 69 MET A N 1
ATOM 522 C CA . MET A 1 69 ? 2.161 -1.712 5.235 1.00 97.62 69 MET A CA 1
ATOM 523 C C . MET A 1 69 ? 0.802 -2.044 4.630 1.00 97.62 69 MET A C 1
ATOM 525 O O . MET A 1 69 ? 0.283 -1.303 3.802 1.00 97.62 69 MET A O 1
ATOM 529 N N . ILE A 1 70 ? 0.202 -3.130 5.100 1.00 96.88 70 ILE A N 1
ATOM 530 C CA . ILE A 1 70 ? -1.170 -3.520 4.804 1.00 96.88 70 ILE A CA 1
ATOM 531 C C . ILE A 1 70 ? -2.002 -3.319 6.066 1.00 96.88 70 ILE A C 1
ATOM 533 O O . ILE A 1 70 ? -1.756 -3.943 7.102 1.00 96.88 70 ILE A O 1
ATOM 537 N N . LEU A 1 71 ? -2.972 -2.418 5.979 1.00 97.56 71 LEU A N 1
ATOM 538 C CA . LEU A 1 71 ? -3.977 -2.170 6.999 1.00 97.56 71 LEU A CA 1
ATOM 539 C C . LEU A 1 71 ? -5.240 -2.954 6.645 1.00 97.56 71 LEU A C 1
ATOM 541 O O . LEU A 1 71 ? -5.842 -2.725 5.600 1.00 97.56 71 LEU A O 1
ATOM 545 N N . SER A 1 72 ? -5.666 -3.834 7.540 1.00 96.56 72 SER A N 1
ATOM 546 C CA . SER A 1 72 ? -6.919 -4.575 7.421 1.00 96.56 72 SER A CA 1
ATOM 547 C C . SER A 1 72 ? -7.896 -4.118 8.497 1.00 96.56 72 SER A C 1
ATOM 549 O O . SER A 1 72 ? -7.589 -4.171 9.692 1.00 96.56 72 SER A O 1
ATOM 551 N N . ILE A 1 73 ? -9.080 -3.692 8.070 1.00 97.50 73 ILE A N 1
ATOM 552 C CA . ILE A 1 73 ? -10.205 -3.320 8.926 1.00 97.50 73 ILE A CA 1
ATOM 553 C C . ILE A 1 73 ? -11.265 -4.410 8.774 1.00 97.50 73 ILE A C 1
ATOM 555 O O . ILE A 1 73 ? -12.003 -4.452 7.794 1.00 97.50 73 ILE A O 1
ATOM 559 N N . ASP A 1 74 ? -11.308 -5.307 9.750 1.00 96.00 74 ASP A N 1
ATOM 560 C CA . ASP A 1 74 ? -12.287 -6.383 9.851 1.00 96.00 74 ASP A CA 1
ATOM 561 C C . ASP A 1 74 ? -13.569 -5.823 10.475 1.00 96.00 74 ASP A C 1
ATOM 563 O O . ASP A 1 74 ? -13.656 -5.604 11.691 1.00 96.00 74 ASP A O 1
ATOM 567 N N . THR A 1 75 ? -14.546 -5.542 9.613 1.00 95.12 75 THR A N 1
ATOM 568 C CA . THR A 1 75 ? -15.805 -4.886 9.990 1.00 95.12 75 THR A CA 1
ATOM 569 C C . THR A 1 75 ? -16.750 -5.827 10.732 1.00 95.12 75 THR A C 1
ATOM 571 O O . THR A 1 75 ? -17.544 -5.385 11.559 1.00 95.12 75 THR A O 1
ATOM 574 N N . LYS A 1 76 ? -16.613 -7.135 10.510 1.00 94.94 76 LYS A N 1
ATOM 575 C CA . LYS A 1 76 ? -17.408 -8.172 11.167 1.00 94.94 76 LYS A CA 1
ATOM 576 C C . LYS A 1 76 ? -16.992 -8.396 12.611 1.00 94.94 76 LYS A C 1
ATOM 578 O O . LYS A 1 76 ? -17.843 -8.506 13.490 1.00 94.94 76 LYS A O 1
ATOM 583 N N . ASN A 1 77 ? -15.687 -8.461 12.867 1.00 95.69 77 ASN A N 1
ATOM 584 C CA . ASN A 1 77 ? -15.149 -8.715 14.202 1.00 95.69 77 ASN A CA 1
ATOM 585 C C . ASN A 1 77 ? -14.736 -7.435 14.946 1.00 95.69 77 ASN A C 1
ATOM 587 O O . ASN A 1 77 ? -14.272 -7.534 16.083 1.00 95.69 77 ASN A O 1
ATOM 591 N N . ASN A 1 78 ? -14.891 -6.255 14.333 1.00 95.62 78 ASN A N 1
ATOM 592 C CA . ASN A 1 78 ? -14.453 -4.957 14.860 1.00 95.62 78 ASN A CA 1
ATOM 593 C C . ASN A 1 78 ? -12.960 -4.937 15.225 1.00 95.62 78 ASN A C 1
ATOM 595 O O . ASN A 1 78 ? -12.569 -4.485 16.303 1.00 95.62 78 ASN A O 1
ATOM 599 N N . LYS A 1 79 ? -12.113 -5.471 14.338 1.00 97.00 79 LYS A N 1
ATOM 600 C CA . LYS A 1 79 ? -10.663 -5.567 14.560 1.00 97.00 79 LYS A CA 1
ATOM 601 C C . LYS A 1 79 ? -9.897 -4.796 13.501 1.00 97.00 79 LYS A C 1
ATOM 603 O O . LYS A 1 79 ? -10.230 -4.830 12.324 1.00 97.00 79 LYS A O 1
ATOM 608 N N . ILE A 1 80 ? -8.816 -4.157 13.930 1.00 97.12 80 ILE A N 1
ATOM 609 C CA . ILE A 1 80 ? -7.856 -3.512 13.038 1.00 97.12 80 ILE A CA 1
ATOM 610 C C . ILE A 1 80 ? -6.531 -4.252 13.167 1.00 97.12 80 ILE A C 1
ATOM 612 O O . ILE A 1 80 ? -6.059 -4.500 14.279 1.00 97.12 80 ILE A O 1
ATOM 616 N N . LYS A 1 81 ? -5.941 -4.622 12.032 1.00 96.94 81 LYS A N 1
ATOM 617 C CA . LYS A 1 81 ? -4.623 -5.254 11.957 1.00 96.94 81 LYS A CA 1
ATOM 618 C C . LYS A 1 81 ? -3.744 -4.450 11.014 1.00 96.94 81 LYS A C 1
ATOM 620 O O . LYS A 1 81 ? -4.200 -4.032 9.956 1.00 96.94 81 LYS A O 1
ATOM 625 N N . LEU A 1 82 ? -2.488 -4.261 11.396 1.00 97.62 82 LEU A N 1
ATOM 626 C CA . LEU A 1 82 ? -1.481 -3.613 10.567 1.00 97.62 82 LEU A CA 1
ATOM 627 C C . LEU A 1 82 ? -0.307 -4.576 10.402 1.00 97.62 82 LEU A C 1
ATOM 629 O O . LEU A 1 82 ? 0.235 -5.064 11.393 1.00 97.62 82 LEU A O 1
ATOM 633 N N . CYS A 1 83 ? 0.057 -4.861 9.157 1.00 96.44 83 CYS A N 1
ATOM 634 C CA . CYS A 1 83 ? 1.170 -5.734 8.809 1.00 96.44 83 CYS A CA 1
ATOM 635 C C . CYS A 1 83 ? 2.189 -4.953 7.982 1.00 96.44 83 CYS A C 1
ATOM 637 O O . CYS A 1 83 ? 1.848 -4.434 6.923 1.00 96.44 83 CYS A O 1
ATOM 639 N N . SER A 1 84 ? 3.431 -4.868 8.452 1.00 96.75 84 SER A N 1
ATOM 640 C CA . SER A 1 84 ? 4.521 -4.265 7.684 1.00 96.75 84 SER A CA 1
ATOM 641 C C . SER A 1 84 ? 5.156 -5.302 6.767 1.00 96.75 84 SER A C 1
ATOM 643 O O . SER A 1 84 ? 5.506 -6.393 7.216 1.00 96.75 84 SER A O 1
ATOM 645 N N . LEU A 1 85 ? 5.361 -4.938 5.505 1.00 96.31 85 LEU A N 1
ATOM 646 C CA . LEU A 1 85 ? 6.120 -5.735 4.550 1.00 96.31 85 LEU A CA 1
ATOM 647 C C . LEU A 1 85 ? 7.560 -5.224 4.503 1.00 96.31 85 LEU A C 1
ATOM 649 O O . LEU A 1 85 ? 7.808 -4.016 4.489 1.00 96.31 85 LEU A O 1
ATOM 653 N N . MET A 1 86 ? 8.526 -6.144 4.509 1.00 95.56 86 MET A N 1
ATOM 654 C CA . MET A 1 86 ? 9.937 -5.775 4.431 1.00 95.56 86 MET A CA 1
ATOM 655 C C . MET A 1 86 ? 10.251 -5.177 3.054 1.00 95.56 86 MET A C 1
ATOM 657 O O . MET A 1 86 ? 9.907 -5.738 2.018 1.00 95.56 86 MET A O 1
ATOM 661 N N . ARG A 1 87 ? 10.953 -4.042 3.063 1.00 94.81 87 ARG A N 1
ATOM 662 C CA . ARG A 1 87 ? 11.332 -3.261 1.879 1.00 94.81 87 ARG A CA 1
ATOM 663 C C . ARG A 1 87 ? 12.034 -4.095 0.794 1.00 94.81 87 ARG A C 1
ATOM 665 O O . ARG A 1 87 ? 11.764 -3.924 -0.389 1.00 94.81 87 ARG A O 1
ATOM 672 N N . ASP A 1 88 ? 12.899 -5.009 1.226 1.00 95.06 88 ASP A N 1
ATOM 673 C CA . ASP A 1 88 ? 13.800 -5.767 0.354 1.00 95.06 88 ASP A CA 1
ATOM 674 C C . ASP A 1 88 ? 13.282 -7.191 0.049 1.00 95.06 88 ASP A C 1
ATOM 676 O O . ASP A 1 88 ? 14.058 -8.061 -0.340 1.00 95.06 88 ASP A O 1
ATOM 680 N N . ILE A 1 89 ? 11.978 -7.463 0.230 1.00 94.56 89 ILE A N 1
ATOM 681 C CA . ILE A 1 89 ? 11.380 -8.729 -0.231 1.00 94.56 89 ILE A CA 1
ATOM 682 C C . ILE A 1 89 ? 11.527 -8.800 -1.748 1.00 94.56 89 ILE A C 1
ATOM 684 O O . ILE A 1 89 ? 11.084 -7.894 -2.449 1.00 94.56 89 ILE A O 1
ATOM 688 N N . TYR A 1 90 ? 12.129 -9.879 -2.242 1.00 94.44 90 TYR A N 1
ATOM 689 C CA . TYR A 1 90 ? 12.308 -10.105 -3.670 1.00 94.44 90 TYR A CA 1
ATOM 690 C C . TYR A 1 90 ? 11.059 -10.769 -4.248 1.00 94.44 90 TYR A C 1
ATOM 692 O O . TYR A 1 90 ? 10.751 -11.908 -3.898 1.00 94.44 90 TYR A O 1
ATOM 700 N N . LEU A 1 91 ? 10.335 -10.035 -5.091 1.00 93.56 91 LEU A N 1
ATOM 701 C CA . LEU A 1 91 ? 9.028 -10.416 -5.622 1.00 93.56 91 LEU A CA 1
ATOM 702 C C . LEU A 1 91 ? 9.099 -10.671 -7.124 1.00 93.56 91 LEU A C 1
ATOM 704 O O . LEU A 1 91 ? 9.876 -10.029 -7.836 1.00 93.56 91 LEU A O 1
ATOM 708 N N . ASP A 1 92 ? 8.257 -11.587 -7.596 1.00 93.25 92 ASP A N 1
ATOM 709 C CA . ASP A 1 92 ? 7.976 -11.747 -9.019 1.00 93.25 92 ASP A CA 1
ATOM 710 C C . ASP A 1 92 ? 7.067 -10.606 -9.502 1.00 93.25 92 ASP A C 1
ATOM 712 O O . ASP A 1 92 ? 6.099 -10.244 -8.823 1.00 93.25 92 ASP A O 1
ATOM 716 N N . LEU A 1 93 ? 7.389 -10.034 -10.664 1.00 90.75 93 LEU A N 1
ATOM 717 C CA . LEU A 1 93 ? 6.575 -8.999 -11.303 1.00 90.75 93 LEU A CA 1
ATOM 718 C C . LEU A 1 93 ? 5.546 -9.636 -12.258 1.00 90.75 93 LEU A C 1
ATOM 720 O O . LEU A 1 93 ? 5.896 -10.597 -12.949 1.00 90.75 93 LEU A O 1
ATOM 724 N N . PRO A 1 94 ? 4.313 -9.095 -12.360 1.00 85.62 94 PRO A N 1
ATOM 725 C CA . PRO A 1 94 ? 3.269 -9.648 -13.231 1.00 85.62 94 PRO A CA 1
ATOM 726 C C . PRO A 1 94 ? 3.673 -9.715 -14.710 1.00 85.62 94 PRO A C 1
ATOM 728 O O . PRO A 1 94 ? 3.371 -10.691 -15.391 1.00 85.62 94 PRO A O 1
ATOM 731 N N . ASP A 1 95 ? 4.410 -8.707 -15.186 1.00 84.75 95 ASP A N 1
ATOM 732 C CA . ASP A 1 95 ? 4.866 -8.600 -16.580 1.00 84.75 95 ASP A CA 1
ATOM 73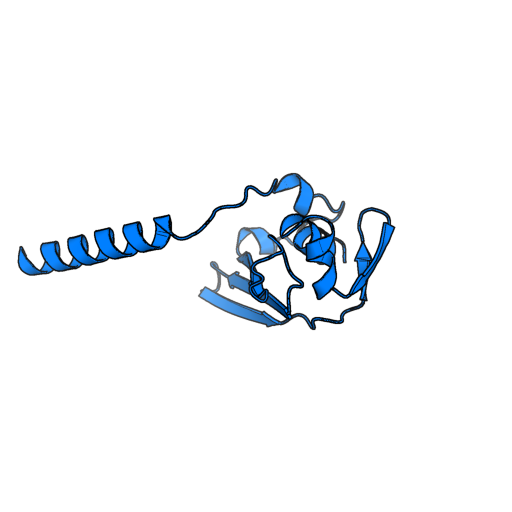3 C C . ASP A 1 95 ? 6.202 -9.334 -16.830 1.00 84.75 95 ASP A C 1
ATOM 735 O O . ASP A 1 95 ? 6.784 -9.262 -17.915 1.00 84.75 95 ASP A O 1
ATOM 739 N N . GLY A 1 96 ? 6.687 -10.076 -15.827 1.00 87.44 96 GLY A N 1
ATOM 740 C CA . GLY A 1 96 ? 7.929 -10.837 -15.861 1.00 87.44 96 GLY A CA 1
ATOM 741 C C . GLY A 1 96 ? 9.115 -10.119 -15.213 1.00 87.44 96 GLY A C 1
ATOM 742 O O . GLY A 1 96 ? 9.190 -8.896 -15.127 1.00 87.44 96 GLY A O 1
ATOM 743 N N . GLY A 1 97 ? 10.085 -10.912 -14.756 1.00 90.94 97 GLY A N 1
ATOM 744 C CA . GLY A 1 97 ? 11.237 -10.416 -14.003 1.00 90.94 97 GLY A CA 1
ATOM 745 C C . GLY A 1 97 ? 10.993 -10.383 -12.493 1.00 90.94 97 GLY A C 1
ATOM 746 O O . GLY A 1 97 ? 9.988 -10.887 -11.992 1.00 90.94 97 GLY A O 1
ATOM 747 N N . LYS A 1 98 ? 11.970 -9.842 -11.760 1.00 93.50 98 LYS A N 1
ATOM 748 C CA . LYS A 1 98 ? 11.968 -9.803 -10.295 1.00 93.50 98 LYS A CA 1
ATOM 749 C C . LYS A 1 98 ? 12.562 -8.510 -9.772 1.00 93.50 98 LYS A C 1
ATOM 751 O O . LYS A 1 98 ? 13.558 -8.024 -10.310 1.00 93.50 98 LYS A O 1
ATOM 756 N N . MET A 1 99 ? 12.002 -8.002 -8.682 1.00 93.75 99 MET A N 1
ATOM 757 C CA . MET A 1 99 ? 12.455 -6.763 -8.060 1.00 93.75 99 MET A CA 1
ATOM 758 C C . ME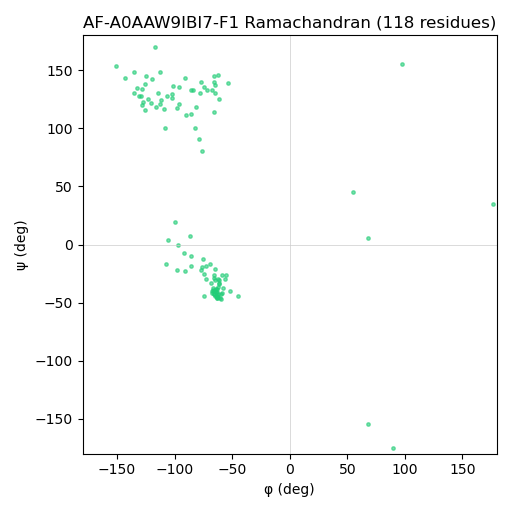T A 1 99 ? 12.196 -6.778 -6.551 1.00 93.75 99 MET A C 1
ATOM 760 O O . MET A 1 99 ? 11.286 -7.453 -6.071 1.00 93.75 99 MET A O 1
ATOM 764 N N . ASN A 1 100 ? 12.997 -6.031 -5.787 1.00 95.69 100 ASN A N 1
ATOM 765 C CA . ASN A 1 100 ? 12.672 -5.772 -4.385 1.00 95.69 100 ASN A CA 1
ATOM 766 C C . ASN A 1 100 ? 11.389 -4.931 -4.297 1.00 95.69 100 ASN A C 1
ATOM 768 O O . ASN A 1 100 ? 11.229 -3.975 -5.061 1.00 95.69 100 ASN A O 1
ATOM 772 N N . LEU A 1 101 ? 10.518 -5.246 -3.334 1.00 95.50 101 LEU A N 1
ATOM 773 C CA . LEU A 1 101 ? 9.210 -4.613 -3.131 1.00 95.50 101 LEU A CA 1
ATOM 774 C C . LEU A 1 101 ? 9.261 -3.081 -3.230 1.00 95.50 101 LEU A C 1
ATOM 776 O O . LEU A 1 101 ? 8.429 -2.468 -3.891 1.00 95.50 101 LEU A O 1
ATOM 780 N N . ASN A 1 102 ? 10.251 -2.450 -2.615 1.00 94.25 102 ASN A N 1
ATOM 781 C CA . ASN A 1 102 ? 10.364 -0.993 -2.567 1.00 94.25 102 ASN A CA 1
ATOM 782 C C . ASN A 1 102 ? 10.594 -0.309 -3.905 1.00 94.25 102 ASN A C 1
ATOM 784 O O . ASN A 1 102 ? 10.185 0.839 -4.075 1.00 94.25 102 ASN A O 1
ATOM 788 N N . TYR A 1 103 ? 11.266 -0.997 -4.822 1.00 93.69 103 TYR A N 1
ATOM 789 C CA . TYR A 1 103 ? 11.568 -0.468 -6.140 1.00 93.69 103 TYR A CA 1
ATOM 790 C C . TYR A 1 103 ? 10.418 -0.694 -7.121 1.00 93.69 103 TYR A C 1
ATOM 792 O O . TYR A 1 103 ? 10.329 0.052 -8.085 1.00 93.69 103 TYR A O 1
ATOM 800 N N . THR A 1 104 ? 9.487 -1.617 -6.844 1.00 93.88 104 THR A N 1
ATOM 801 C CA . THR A 1 104 ? 8.340 -1.899 -7.735 1.00 93.88 104 THR A CA 1
ATOM 802 C C . THR A 1 104 ? 7.456 -0.677 -7.995 1.00 93.88 104 THR A C 1
ATOM 804 O O . THR A 1 104 ? 6.832 -0.565 -9.045 1.00 93.88 104 THR A O 1
ATOM 807 N N . ILE A 1 105 ? 7.431 0.288 -7.068 1.00 91.88 105 ILE A N 1
ATOM 808 C CA . ILE A 1 105 ? 6.715 1.555 -7.250 1.00 91.88 105 ILE A CA 1
ATOM 809 C C . ILE A 1 105 ? 7.312 2.411 -8.382 1.00 91.88 105 ILE A C 1
ATOM 811 O O . ILE A 1 105 ? 6.625 3.272 -8.919 1.00 91.88 105 ILE A O 1
ATOM 815 N N . LEU A 1 106 ? 8.574 2.196 -8.766 1.00 89.75 106 LEU A N 1
ATOM 816 C CA . LEU A 1 106 ? 9.230 2.953 -9.836 1.00 89.75 106 LEU A CA 1
ATOM 817 C C . LEU A 1 106 ? 8.787 2.509 -11.236 1.00 89.75 106 LEU A C 1
ATOM 819 O O . LEU A 1 106 ? 8.886 3.306 -12.164 1.00 89.75 106 LEU A O 1
ATOM 823 N N . ASP A 1 107 ? 8.259 1.291 -11.382 1.00 88.25 107 ASP A N 1
ATOM 824 C CA . ASP A 1 107 ? 7.833 0.754 -12.683 1.00 88.25 107 ASP A CA 1
ATOM 825 C C . ASP A 1 107 ? 6.499 1.352 -13.165 1.00 88.25 107 ASP A C 1
ATOM 827 O O . ASP A 1 107 ? 6.197 1.341 -14.357 1.00 88.25 107 ASP A O 1
ATOM 831 N N . GLY A 1 108 ? 5.707 1.935 -12.262 1.00 86.94 108 GLY A N 1
ATOM 832 C CA . GLY A 1 108 ? 4.415 2.527 -12.620 1.00 86.94 108 GLY A CA 1
ATOM 833 C C . GLY A 1 108 ? 3.624 3.063 -11.432 1.00 86.94 108 GLY A C 1
ATOM 834 O O . GLY A 1 108 ? 2.398 2.951 -11.385 1.00 86.94 108 GLY A O 1
ATOM 835 N N . GLY A 1 109 ? 4.318 3.604 -10.432 1.00 89.38 109 GLY A N 1
ATOM 836 C CA . GLY A 1 109 ? 3.717 4.234 -9.264 1.00 89.38 109 GLY A CA 1
ATOM 837 C C . GLY A 1 109 ? 2.987 3.258 -8.330 1.00 89.38 109 GLY A C 1
ATOM 838 O O . GLY A 1 109 ? 3.288 2.060 -8.289 1.00 89.38 109 GLY A O 1
ATOM 839 N N . PRO A 1 110 ? 1.999 3.759 -7.564 1.00 90.25 110 PRO A N 1
ATOM 840 C CA . PRO A 1 110 ? 1.236 2.961 -6.603 1.00 90.25 110 PRO A CA 1
ATOM 841 C C . PRO A 1 110 ? 0.533 1.728 -7.197 1.00 90.25 110 PRO A C 1
ATOM 843 O O . PRO A 1 110 ? 0.370 0.736 -6.491 1.00 90.25 110 PRO A O 1
ATOM 846 N N . SER A 1 111 ? 0.136 1.763 -8.478 1.00 92.00 111 SER A N 1
ATOM 847 C CA . SER A 1 111 ? -0.493 0.610 -9.146 1.00 92.00 111 SER A CA 1
ATOM 848 C C . SER A 1 111 ? 0.480 -0.569 -9.252 1.00 92.00 111 SER A C 1
ATOM 850 O O . SER A 1 111 ? 0.133 -1.694 -8.901 1.00 92.00 111 SER A O 1
ATOM 852 N N . SER A 1 112 ? 1.736 -0.315 -9.633 1.00 92.00 112 SER A N 1
ATOM 853 C CA . SER A 1 112 ? 2.729 -1.380 -9.855 1.00 92.00 112 SER A CA 1
ATOM 854 C C . SER A 1 112 ? 3.094 -2.130 -8.576 1.00 92.00 112 SER A C 1
ATOM 856 O O . SER A 1 112 ? 3.112 -3.361 -8.562 1.00 92.00 112 SER A O 1
ATOM 858 N N . ILE A 1 113 ? 3.288 -1.410 -7.468 1.00 93.31 113 ILE A N 1
ATOM 859 C CA . ILE A 1 113 ? 3.538 -2.042 -6.166 1.00 93.31 113 ILE A CA 1
ATOM 860 C C . ILE A 1 113 ? 2.317 -2.827 -5.660 1.00 93.31 113 ILE A C 1
ATOM 862 O O . ILE A 1 113 ? 2.480 -3.920 -5.121 1.00 93.31 113 ILE A O 1
ATOM 866 N N . LEU A 1 114 ? 1.091 -2.334 -5.881 1.00 93.69 114 LEU A N 1
ATOM 867 C CA . LEU A 1 114 ? -0.136 -3.069 -5.549 1.00 93.69 114 LEU A CA 1
ATOM 868 C C . LEU A 1 114 ? -0.263 -4.365 -6.351 1.00 93.69 114 LEU A C 1
ATOM 870 O O . LEU A 1 114 ? -0.560 -5.409 -5.772 1.00 93.69 114 LEU A O 1
ATOM 874 N N . LYS A 1 115 ? 0.004 -4.317 -7.661 1.00 93.12 115 LYS A N 1
ATOM 875 C CA . LYS A 1 115 ? 0.013 -5.512 -8.511 1.00 93.12 115 LYS A CA 1
ATOM 876 C C . LYS A 1 115 ? 1.039 -6.530 -8.036 1.00 93.12 115 LYS A C 1
ATOM 878 O O . LYS A 1 115 ? 0.701 -7.700 -7.912 1.00 93.12 115 LYS A O 1
ATOM 883 N N . ALA A 1 116 ? 2.267 -6.097 -7.743 1.00 93.50 116 ALA A N 1
ATOM 884 C CA . ALA A 1 116 ? 3.318 -6.988 -7.259 1.00 93.50 116 ALA A CA 1
ATOM 885 C C . ALA A 1 116 ? 2.914 -7.673 -5.942 1.00 93.50 116 ALA A C 1
ATOM 887 O O . ALA A 1 116 ? 3.097 -8.880 -5.801 1.00 93.50 116 ALA A O 1
ATOM 888 N N . ILE A 1 117 ? 2.307 -6.935 -5.004 1.00 94.19 117 ILE A N 1
ATOM 889 C CA . ILE A 1 117 ? 1.801 -7.501 -3.744 1.00 94.19 117 ILE A CA 1
ATOM 890 C C . ILE A 1 117 ? 0.680 -8.515 -3.996 1.00 94.19 117 ILE A C 1
ATOM 892 O O . ILE A 1 117 ? 0.713 -9.588 -3.411 1.00 94.19 117 ILE A O 1
ATOM 896 N N . ASN A 1 118 ? -0.297 -8.211 -4.855 1.00 92.50 118 ASN A N 1
ATOM 897 C CA . ASN A 1 118 ? -1.417 -9.125 -5.112 1.00 92.50 118 ASN A CA 1
ATOM 898 C C . ASN A 1 118 ? -1.003 -10.357 -5.943 1.00 92.50 118 ASN A C 1
ATOM 900 O O . ASN A 1 118 ? -1.591 -11.433 -5.810 1.00 92.50 118 ASN A O 1
ATOM 904 N N . TYR A 1 119 ? -0.000 -10.211 -6.812 1.00 92.12 119 TYR A N 1
ATOM 905 C CA . TYR A 1 119 ? 0.500 -11.285 -7.669 1.00 92.12 119 TYR A CA 1
ATOM 906 C C . TYR A 1 119 ? 1.216 -12.391 -6.884 1.00 92.12 119 TYR A C 1
ATOM 908 O O . TYR A 1 119 ? 1.115 -13.564 -7.254 1.00 92.12 119 TYR A O 1
ATOM 916 N N . ASN A 1 120 ? 1.893 -12.049 -5.785 1.00 91.31 120 ASN A N 1
ATOM 917 C CA . ASN A 1 120 ? 2.627 -12.998 -4.941 1.00 91.31 120 ASN A CA 1
ATOM 918 C C . ASN A 1 120 ? 1.712 -13.563 -3.847 1.00 91.31 120 ASN A C 1
ATOM 920 O O . ASN A 1 120 ? 1.412 -14.780 -3.915 1.00 91.31 120 ASN A O 1
#

pLDDT: mean 89.96, std 5.89, range [72.19, 97.62]

Secondary structure (DSSP, 8-state):
-HHHHHHHHHHHHHHHHHHTTSPPPP--HHHHH-SSPPPPGGGGGEEEEEEEEE---SS-S---EEEEEEEEEETTTTEEEEEEEPTT-EEE-TTSSEEEGGGGGGTTHHHHHHHHHHH-

Radius of gyration: 18.15 Å; Cα contacts (8 Å, |Δi|>4): 163; chains: 1; bounding box: 40×44×37 Å

Mean predicted aligned error: 6.04 Å

Organism: Clostridium perfringens (NCBI:txid1502)

InterPro domains:
  IPR050922 LytR/CpsA/Psr cell wall biosynthesis [PTHR33392] (3-118)

Solvent-accessible surface area (backbone atoms only — not comparable to full-atom values): 7129 Å² total; per-residue (Å²): 110,72,69,60,52,50,54,53,49,51,51,50,52,52,51,52,58,54,54,74,71,56,85,81,79,90,67,67,61,64,76,39,60,70,60,92,60,85,77,61,86,64,52,85,48,34,53,75,44,82,46,75,41,56,61,91,54,98,88,41,100,68,49,50,28,72,37,38,33,43,37,36,40,32,68,80,79,73,43,77,48,79,45,77,52,65,39,75,44,76,38,60,38,89,93,59,64,72,44,35,49,20,55,35,24,69,81,55,38,74,52,36,34,45,29,32,62,61,60,104